Protein 1S2X (pdb70)

Radius of gyration: 20.7 Å; Cα contacts (8 Å, |Δi|>4): 150; chains: 1; bounding box: 40×25×62 Å

Secondary structure (DSSP, 8-state):
-TT-S--HHHHHHHHHHTTT---HHHHHHHHIIIIIGGGGG--SHHHHHHHHHHHHH--TT---SHHHHHHHHHHHHHHHHHHHHHHHHHHHH---HHHHHHHHHHHHHHHHHHHHHHHHHHHHHHHTTS-GGG--TT-----HHHHHTTHHHHHHHHHHHHHHHHHHHHHHH---

Structure (mmCIF, N/CA/C/O backbone):
data_1S2X
#
_entry.id   1S2X
#
_cell.length_a   31.550
_cell.length_b   44.650
_cell.length_c   159.600
_cell.angle_alpha   90.00
_cell.angle_beta   90.00
_cell.angle_gamma   90.00
#
_symmetry.space_group_name_H-M   'P 21 21 21'
#
loop_
_entity.id
_entity.type
_entity.pdbx_description
1 polymer Cag-Z
2 non-polymer 'ISOPROPYL ALCOHOL'
3 water water
#
loop_
_atom_site.group_PDB
_atom_site.id
_atom_site.type_symbol
_atom_site.label_atom_id
_atom_site.label_alt_id
_atom_site.label_comp_id
_atom_site.label_asym_id
_atom_site.label_entity_id
_atom_site.label_seq_id
_atom_site.pdbx_PDB_ins_code
_atom_site.Cartn_x
_atom_site.Cartn_y
_atom_site.Cartn_z
_atom_site.occupancy
_atom_site.B_iso_or_equiv
_atom_site.auth_seq_id
_atom_site.auth_comp_id
_atom_site.auth_asym_id
_atom_site.auth_atom_id
_atom_site.pdbx_PDB_model_num
ATOM 1 N N . VAL A 1 7 ? -57.322 57.769 37.342 1.00 54.94 0 VAL A N 1
ATOM 2 C CA . VAL A 1 7 ? -57.877 58.451 38.507 1.00 60.77 0 VAL A CA 1
ATOM 3 C C . VAL A 1 7 ? -56.819 58.801 39.553 1.00 61.02 0 VAL A C 1
ATOM 4 O O . VAL A 1 7 ? -55.696 58.290 39.563 1.00 43.54 0 VAL A O 1
ATOM 8 N N . ASP A 1 8 ? -57.203 59.698 40.453 1.00 63.79 1 ASP A N 1
ATOM 9 C CA . ASP A 1 8 ? -56.344 60.203 41.516 1.00 69.55 1 ASP A CA 1
ATOM 10 C C . ASP A 1 8 ? -56.500 59.422 42.817 1.00 64.13 1 ASP A C 1
ATOM 11 O O . ASP A 1 8 ? -56.286 59.938 43.911 1.00 72.41 1 ASP A O 1
ATOM 16 N N . GLU A 1 9 ? -56.870 58.152 42.708 1.00 63.30 2 GLU A N 1
ATOM 17 C CA . GLU A 1 9 ? -56.873 57.293 43.891 1.00 61.97 2 GLU A CA 1
ATOM 18 C C . GLU A 1 9 ? -55.919 56.123 43.682 1.00 52.69 2 GLU A C 1
ATOM 19 O O . GLU A 1 9 ? -55.997 55.081 44.329 1.00 58.06 2 GLU A O 1
ATOM 25 N N . LEU A 1 10 ? -54.984 56.322 42.757 1.00 46.93 3 LEU A N 1
ATOM 26 C CA . LEU A 1 10 ? -53.963 55.370 42.370 1.00 43.40 3 LEU A CA 1
ATOM 27 C C . LEU A 1 10 ? -52.589 55.795 42.885 1.00 46.26 3 LEU A C 1
ATOM 28 O O . LEU A 1 10 ? -52.419 56.968 43.229 1.00 55.67 3 LEU A O 1
ATOM 33 N N . GLY A 1 11 ? -51.638 54.866 42.906 1.00 45.37 4 GLY A N 1
ATOM 34 C CA . GLY A 1 11 ? -50.281 55.215 43.302 1.00 45.10 4 GLY A CA 1
ATOM 35 C C . GLY A 1 11 ? -50.049 55.010 44.790 1.00 38.55 4 GLY A C 1
ATOM 36 O O . GLY A 1 11 ? -49.124 55.603 45.336 1.00 36.70 4 GLY A O 1
ATOM 37 N N . PHE A 1 12 ? -50.898 54.199 45.401 1.00 40.86 5 PHE A N 1
ATOM 38 C CA . PHE A 1 12 ? -50.844 53.875 46.825 1.00 38.69 5 PHE A CA 1
ATOM 39 C C . PHE A 1 12 ? -50.590 55.124 47.676 1.00 42.92 5 PHE A C 1
ATOM 40 O O . PHE A 1 12 ? -49.547 55.201 48.322 1.00 43.74 5 PHE A O 1
ATOM 48 N N . ASN A 1 13 ? -51.532 56.041 47.627 1.00 42.60 6 ASN A N 1
ATOM 49 C CA . ASN A 1 13 ? -51.669 57.343 48.209 1.00 45.15 6 ASN A CA 1
ATOM 50 C C . ASN A 1 13 ? -51.367 57.339 49.712 1.00 46.32 6 ASN A C 1
ATOM 51 O O . ASN A 1 13 ? -51.478 56.300 50.349 1.00 41.44 6 ASN A O 1
ATOM 56 N N . GLU A 1 14 ? -51.030 58.507 50.236 1.00 47.72 7 GLU A N 1
ATOM 57 C CA . GLU A 1 14 ? -50.877 58.659 51.679 1.00 53.34 7 GLU A CA 1
ATOM 58 C C . GLU A 1 14 ? -52.178 58.269 52.366 1.00 48.16 7 GLU A C 1
ATOM 59 O O . GLU A 1 14 ? -52.192 57.706 53.461 1.00 55.92 7 GLU A O 1
ATOM 65 N N . ALA A 1 15 ? -53.312 58.548 51.734 1.00 48.19 8 ALA A N 1
ATOM 66 C CA . ALA A 1 15 ? -54.589 58.222 52.367 1.00 57.30 8 ALA A CA 1
ATOM 67 C C . ALA A 1 15 ? -54.845 56.722 52.381 1.00 54.09 8 ALA A C 1
ATOM 68 O O . ALA A 1 15 ? -55.428 56.159 53.308 1.00 53.57 8 ALA A O 1
ATOM 70 N N . GLU A 1 16 ? -54.399 56.056 51.320 1.00 44.96 9 GLU A N 1
ATOM 71 C CA . GLU A 1 16 ? -54.599 54.608 51.243 1.00 49.78 9 GLU A CA 1
ATOM 72 C C . GLU A 1 16 ? -53.663 53.919 52.230 1.00 50.37 9 GLU A C 1
ATOM 73 O O . GLU A 1 16 ? -53.954 52.911 52.866 1.00 44.23 9 GLU A O 1
ATOM 79 N N . ARG A 1 17 ? -52.481 54.516 52.358 1.00 45.23 10 ARG A N 1
ATOM 80 C CA . ARG A 1 17 ? -51.489 54.019 53.298 1.00 40.67 10 ARG A CA 1
ATOM 81 C C . ARG A 1 17 ? -51.975 54.166 54.730 1.00 51.40 10 ARG A C 1
ATOM 82 O O . ARG A 1 17 ? -51.811 53.242 55.532 1.00 44.25 10 ARG A O 1
ATOM 90 N N . GLN A 1 18 ? -52.578 55.308 55.032 1.00 55.01 11 GLN A N 1
ATOM 91 C CA . GLN A 1 18 ? -53.068 55.625 56.374 1.00 49.49 11 GLN A CA 1
ATOM 92 C C . GLN A 1 18 ? -54.219 54.714 56.759 1.00 48.78 11 GLN A C 1
ATOM 93 O O . GLN A 1 18 ? -54.480 54.441 57.930 1.00 54.81 11 GLN A O 1
ATOM 99 N N . LYS A 1 19 ? -54.930 54.221 55.753 1.00 48.11 12 LYS A N 1
ATOM 100 C CA . LYS A 1 19 ? -56.065 53.341 56.023 1.00 48.35 12 LYS A CA 1
ATOM 101 C C . LYS A 1 19 ? -55.567 51.989 56.517 1.00 41.44 12 LYS A C 1
ATOM 102 O O . LYS A 1 19 ? -56.147 51.347 57.390 1.00 44.84 12 LYS A O 1
ATOM 108 N N . ILE A 1 20 ? -54.462 51.556 55.922 1.00 43.29 13 ILE A N 1
ATOM 109 C CA . ILE A 1 20 ? -53.848 50.291 56.336 1.00 44.14 13 ILE A CA 1
ATOM 110 C C . ILE A 1 20 ? -53.183 50.442 57.695 1.00 42.57 13 ILE A C 1
ATOM 111 O O . ILE A 1 20 ? -53.126 49.502 58.493 1.00 54.38 13 ILE A O 1
ATOM 116 N N . LEU A 1 21 ? -52.670 51.621 58.038 1.00 37.43 14 LEU A N 1
ATOM 117 C CA . LEU A 1 21 ? -52.163 51.797 59.399 1.00 43.31 14 LEU A CA 1
ATOM 118 C C . LEU A 1 21 ? -53.279 51.694 60.436 1.00 49.69 14 LEU A C 1
ATOM 119 O O . LEU A 1 21 ? -53.233 50.867 61.345 1.00 56.98 14 LEU A O 1
ATOM 124 N N . ASP A 1 22 ? -54.318 52.519 60.339 1.00 56.05 15 ASP A N 1
ATOM 125 C CA . ASP A 1 22 ? -55.433 52.507 61.276 1.00 58.21 15 ASP A CA 1
ATOM 126 C C . ASP A 1 22 ? -56.150 51.162 61.303 1.00 57.02 15 ASP A C 1
ATOM 127 O O . ASP A 1 22 ? -56.580 50.659 62.340 1.00 62.65 15 ASP A O 1
ATOM 132 N N . SER A 1 23 ? -56.293 50.563 60.126 1.00 50.38 16 SER A N 1
ATOM 133 C CA . SER A 1 23 ? -56.970 49.276 60.035 1.00 57.94 16 SER A CA 1
ATOM 134 C C . SER A 1 23 ? -56.278 48.217 60.889 1.00 62.92 16 SER A C 1
ATOM 135 O O . SER A 1 23 ? -56.946 47.382 61.494 1.00 82.77 16 SER A O 1
ATOM 138 N N . ASN A 1 24 ? -54.958 48.267 60.911 1.00 58.80 17 ASN A N 1
ATOM 139 C CA . ASN A 1 24 ? -54.090 47.281 61.520 1.00 53.39 17 ASN A CA 1
ATOM 140 C C . ASN A 1 24 ? -53.476 47.763 62.827 1.00 47.43 17 ASN A C 1
ATOM 141 O O . ASN A 1 24 ? -52.538 47.155 63.344 1.00 53.63 17 ASN A O 1
ATOM 146 N N . SER A 1 25 ? -53.966 48.874 63.361 1.00 47.47 18 SER A N 1
ATOM 147 C CA . SER A 1 25 ? -53.279 49.504 64.483 1.00 48.84 18 SER A CA 1
ATOM 148 C C . SER A 1 25 ? -53.526 48.787 65.798 1.00 51.31 18 SER A C 1
ATOM 149 O O . SER A 1 25 ? -52.934 49.170 66.817 1.00 39.11 18 SER A O 1
ATOM 152 N N . SER A 1 26 ? -54.375 47.760 65.820 1.00 42.68 19 SER A N 1
ATOM 153 C CA . SER A 1 26 ? -54.711 47.219 67.133 1.00 49.27 19 SER A CA 1
ATOM 154 C C . SER A 1 26 ? -53.549 46.449 67.746 1.00 43.98 19 SER A C 1
ATOM 155 O O . SER A 1 26 ? -53.334 46.538 68.955 1.00 48.28 19 SER A O 1
ATOM 158 N N . LEU A 1 27 ? -52.816 45.687 66.930 1.00 42.68 20 LEU A N 1
ATOM 159 C CA . LEU A 1 27 ? -51.737 44.920 67.565 1.00 43.01 20 LEU A CA 1
ATOM 160 C C . LEU A 1 27 ? -50.694 45.839 68.193 1.00 47.70 20 LEU A C 1
ATOM 161 O O . LEU A 1 27 ? -49.976 45.422 69.104 1.00 58.36 20 LEU A O 1
ATOM 174 N N . ARG A 1 29 ? -51.310 48.803 69.630 1.00 50.28 22 ARG A N 1
ATOM 175 C CA . ARG A 1 29 ? -51.851 49.715 70.633 1.00 50.72 22 ARG A CA 1
ATOM 176 C C . ARG A 1 29 ? -51.009 49.713 71.905 1.00 42.73 22 ARG A C 1
ATOM 177 O O . ARG A 1 29 ? -50.841 48.664 72.520 1.00 42.08 22 ARG A O 1
ATOM 185 N N . ASN A 1 30 ? -50.494 50.882 72.255 1.00 35.66 23 ASN A N 1
ATOM 186 C CA . ASN A 1 30 ? -49.775 51.123 73.491 1.00 41.34 23 ASN A CA 1
ATOM 187 C C . ASN A 1 30 ? -48.401 50.461 73.535 1.00 39.23 23 ASN A C 1
ATOM 188 O O . ASN A 1 30 ? -47.820 50.344 74.617 1.00 40.82 23 ASN A O 1
ATOM 193 N N . ALA A 1 31 ? -47.882 50.037 72.392 1.00 42.64 24 ALA A N 1
ATOM 194 C CA . ALA A 1 31 ? -46.597 49.341 72.350 1.00 37.10 24 ALA A CA 1
ATOM 195 C C . ALA A 1 31 ? -45.481 50.128 73.024 1.00 35.51 24 ALA A C 1
ATOM 196 O O . ALA A 1 31 ? -44.686 49.583 73.792 1.00 29.81 24 ALA A O 1
ATOM 198 N N . ASN A 1 32 ? -45.367 51.428 72.753 1.00 29.10 25 ASN A N 1
ATOM 199 C CA . ASN A 1 32 ? -44.289 52.163 73.427 1.00 31.99 25 ASN A CA 1
ATOM 200 C C . ASN A 1 32 ? -44.524 52.290 74.925 1.00 31.87 25 ASN A C 1
ATOM 201 O O . ASN A 1 32 ? -43.559 52.204 75.687 1.00 36.83 25 ASN A O 1
ATOM 206 N N . GLU A 1 33 ? -45.755 52.482 75.399 1.00 26.52 26 GLU A N 1
ATOM 207 C CA . GLU A 1 33 ? -45.968 52.613 76.834 1.00 26.87 26 GLU A CA 1
ATOM 208 C C . GLU A 1 33 ? -45.723 51.302 77.561 1.00 33.27 26 GLU A C 1
ATOM 209 O O . GLU A 1 33 ? -45.269 51.287 78.709 1.00 26.49 26 GLU A O 1
ATOM 215 N N . VAL A 1 34 ? -46.047 50.211 76.867 1.00 30.08 27 VAL A N 1
ATOM 216 C CA . VAL A 1 34 ? -45.808 48.885 77.446 1.00 31.78 27 VAL A CA 1
ATOM 217 C C . VAL A 1 34 ? -44.310 48.634 77.606 1.00 21.48 27 VAL A C 1
ATOM 218 O O . VAL A 1 34 ? -43.855 48.168 78.658 1.00 24.28 27 VAL A O 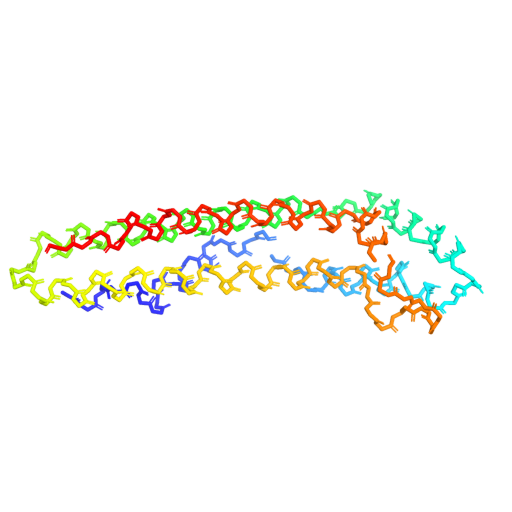1
ATOM 222 N N . ARG A 1 35 ? -43.577 48.977 76.546 1.00 22.67 28 ARG A N 1
ATOM 223 C CA . ARG A 1 35 ? -42.117 48.804 76.589 1.00 24.96 28 ARG A CA 1
ATOM 224 C C . ARG A 1 35 ? -41.515 49.647 77.706 1.00 23.05 28 ARG A C 1
ATOM 225 O O . ARG A 1 35 ? -40.710 49.167 78.506 1.00 25.82 28 ARG A O 1
ATOM 233 N N . ASP A 1 36 ? -41.926 50.915 77.700 1.00 22.78 29 ASP A N 1
ATOM 234 C CA . ASP A 1 36 ? -41.370 51.875 78.645 1.00 22.39 29 ASP A CA 1
ATOM 235 C C . ASP A 1 36 ? -41.598 51.404 80.072 1.00 25.00 29 ASP A C 1
ATOM 236 O O . ASP A 1 36 ? -40.735 51.405 80.930 1.00 21.10 29 ASP A O 1
ATOM 241 N N . LYS A 1 37 ? -42.818 50.973 80.352 1.00 24.77 30 LYS A N 1
ATOM 242 C CA . LYS A 1 37 ? -43.169 50.548 81.699 1.00 26.01 30 LYS A CA 1
ATOM 243 C C . LYS A 1 37 ? -42.474 49.259 82.077 1.00 21.42 30 LYS A C 1
ATOM 244 O O . LYS A 1 37 ? -42.007 49.103 83.206 1.00 24.68 30 LYS A O 1
ATOM 250 N N . PHE A 1 38 ? -42.391 48.321 81.120 1.00 26.88 31 PHE A N 1
ATOM 251 C CA . PHE A 1 38 ? -41.685 47.072 81.448 1.00 23.39 31 PHE A CA 1
ATOM 252 C C . PHE A 1 38 ? -40.236 47.395 81.763 1.00 22.95 31 PHE A C 1
ATOM 253 O O . PHE A 1 38 ? -39.665 46.914 82.732 1.00 27.63 31 PHE A O 1
ATOM 261 N N . ILE A 1 39 ? -39.622 48.224 80.915 1.00 19.77 32 ILE A N 1
ATOM 262 C CA . ILE A 1 39 ? -38.208 48.543 81.118 1.00 18.02 32 ILE A CA 1
ATOM 263 C C . ILE A 1 39 ? -37.969 49.151 82.486 1.00 26.81 32 ILE A C 1
ATOM 264 O O . ILE A 1 39 ? -37.126 48.737 83.290 1.00 31.44 32 ILE A O 1
ATOM 269 N N . GLN A 1 40 ? -38.772 50.175 82.775 1.00 21.90 33 GLN A N 1
ATOM 270 C CA . GLN A 1 40 ? -38.679 50.822 84.082 1.00 27.22 33 GLN A CA 1
ATOM 271 C C . GLN A 1 40 ? -38.881 49.870 85.239 1.00 25.21 33 GLN A C 1
ATOM 272 O O . GLN A 1 40 ? -38.270 50.016 86.296 1.00 33.42 33 GLN A O 1
ATOM 278 N N . ASN A 1 41 ? -39.733 48.865 85.119 1.00 26.53 34 ASN A N 1
ATOM 279 C CA . ASN A 1 41 ? -39.954 48.006 86.275 1.00 33.44 34 ASN A CA 1
ATOM 280 C C . ASN A 1 41 ? -39.031 46.808 86.309 1.00 34.82 34 ASN A C 1
ATOM 281 O O . ASN A 1 41 ? -38.901 46.178 87.366 1.00 41.34 34 ASN A O 1
ATOM 286 N N . TYR A 1 42 ? -38.353 46.434 85.220 1.00 29.39 35 TYR A N 1
ATOM 287 C CA . TYR A 1 42 ? -37.581 45.182 85.349 1.00 28.90 35 TYR A CA 1
ATOM 288 C C . TYR A 1 42 ? -36.161 45.304 84.852 1.00 20.41 35 TYR A C 1
ATOM 289 O O . TYR A 1 42 ? -35.320 44.450 85.102 1.00 29.35 35 TYR A O 1
ATOM 298 N N . ALA A 1 43 ? -35.864 46.371 84.101 1.00 22.46 36 ALA A N 1
ATOM 299 C CA . ALA A 1 43 ? -34.547 46.348 83.445 1.00 28.44 36 ALA A CA 1
ATOM 300 C C . ALA A 1 43 ? -33.612 47.446 83.911 1.00 26.03 36 ALA A C 1
ATOM 301 O O . ALA A 1 43 ? -32.460 47.494 83.463 1.00 26.51 36 ALA A O 1
ATOM 303 N N . THR A 1 44 ? -34.034 48.347 84.800 1.00 27.65 37 THR A N 1
ATOM 304 C CA . THR A 1 44 ? -33.073 49.365 85.232 1.00 30.39 37 THR A CA 1
ATOM 305 C C . THR A 1 44 ? -31.891 48.775 85.993 1.00 30.01 37 THR A C 1
ATOM 306 O O . THR A 1 44 ? -30.767 49.291 85.902 1.00 27.85 37 THR A O 1
ATOM 310 N N . SER A 1 45 ? -32.077 47.700 86.751 1.00 35.30 38 SER A N 1
ATOM 311 C CA . SER A 1 45 ? -30.987 47.087 87.508 1.00 37.12 38 SER A CA 1
ATOM 312 C C . SER A 1 45 ? -29.861 46.521 86.652 1.00 38.30 38 SER A C 1
ATOM 313 O O . SER A 1 45 ? -28.760 46.284 87.182 1.00 33.60 38 SER A O 1
ATOM 316 N N . LEU A 1 46 ? -30.038 46.299 85.352 1.00 31.70 39 LEU 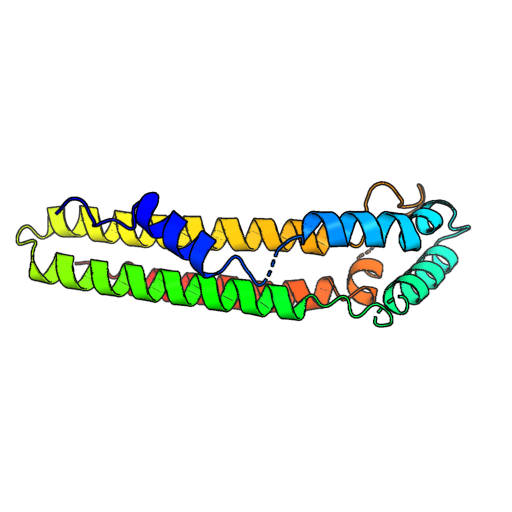A N 1
ATOM 317 C CA . LEU A 1 46 ? -28.930 45.880 84.497 1.00 30.92 39 LEU A CA 1
ATOM 318 C C . LEU A 1 46 ? -27.720 46.819 84.646 1.00 34.33 39 LEU A C 1
ATOM 319 O O . LEU A 1 46 ? -26.559 46.425 84.566 1.00 28.36 39 LEU A O 1
ATOM 324 N N . LYS A 1 47 ? -28.038 48.086 84.854 1.00 30.84 40 LYS A N 1
ATOM 325 C CA . LYS A 1 47 ? -27.018 49.124 85.008 1.00 35.53 40 LYS A CA 1
ATOM 326 C C . LYS A 1 47 ? -26.165 48.865 86.239 1.00 29.74 40 LYS A C 1
ATOM 327 O O . LYS A 1 47 ? -24.997 49.241 86.317 1.00 32.57 40 LYS A O 1
ATOM 333 N N . ASP A 1 48 ? -26.726 48.196 87.256 1.00 33.63 41 ASP A N 1
ATOM 334 C CA . ASP A 1 48 ? -25.883 47.914 88.419 1.00 39.15 41 ASP A CA 1
ATOM 335 C C . ASP A 1 48 ? -25.243 46.536 88.340 1.00 45.34 41 ASP A C 1
ATOM 336 O O . ASP A 1 48 ? -24.852 46.000 89.384 1.00 39.34 41 ASP A O 1
ATOM 341 N N . SER A 1 49 ? -25.130 45.947 87.142 1.00 38.43 42 SER A N 1
ATOM 342 C CA . SER A 1 49 ? -24.496 44.627 87.080 1.00 35.22 42 SER A CA 1
ATOM 343 C C . SER A 1 49 ? -23.061 44.694 87.606 1.00 30.46 42 SER A C 1
ATOM 344 O O . SER A 1 49 ? -22.310 45.623 87.292 1.00 43.11 42 SER A O 1
ATOM 347 N N . ASN A 1 50 ? -22.627 43.717 88.397 1.00 30.08 43 ASN A N 1
ATOM 348 C CA . ASN A 1 50 ? -21.258 43.767 88.915 1.00 41.87 43 ASN A CA 1
ATOM 349 C C . ASN A 1 50 ? -20.186 43.471 87.883 1.00 49.94 43 ASN A C 1
ATOM 350 O O . ASN A 1 50 ? -19.079 44.006 87.987 1.00 52.53 43 ASN A O 1
ATOM 355 N N . ASP A 1 51 ? -20.473 42.609 86.913 1.00 43.25 44 ASP A N 1
ATOM 356 C CA . ASP A 1 51 ? -19.457 42.100 85.999 1.00 49.22 44 ASP A CA 1
ATOM 357 C C . ASP A 1 51 ? -20.118 41.440 84.796 1.00 46.79 44 ASP A C 1
ATOM 358 O O . ASP A 1 51 ? -21.324 41.205 84.866 1.00 45.80 44 ASP A O 1
ATOM 363 N N . PRO A 1 52 ? -19.396 41.167 83.723 1.00 44.31 45 PRO A N 1
ATOM 364 C CA . PRO A 1 52 ? -19.982 40.553 82.528 1.00 38.80 45 PRO A CA 1
ATOM 365 C C . PRO A 1 52 ? -20.919 39.392 82.781 1.00 37.86 45 PRO A C 1
ATOM 366 O O . PRO A 1 52 ? -22.009 39.289 82.203 1.00 35.21 45 PRO A O 1
ATOM 370 N N . GLN A 1 53 ? -20.573 38.430 83.641 1.00 40.43 46 GLN A N 1
ATOM 371 C CA . GLN A 1 53 ? -21.526 37.309 83.698 1.00 48.79 46 GLN A CA 1
ATOM 372 C C . GLN A 1 53 ? -22.639 37.617 84.690 1.00 46.95 46 GLN A C 1
ATOM 373 O O . GLN A 1 53 ? -23.682 36.957 84.711 1.00 34.84 46 GLN A O 1
ATOM 379 N N . ASP A 1 54 ? -22.435 38.634 85.529 1.00 37.32 47 ASP A N 1
ATOM 380 C CA . ASP A 1 54 ? -23.526 39.010 86.437 1.00 30.89 47 ASP A CA 1
ATOM 381 C C . ASP A 1 54 ? -24.572 39.773 85.624 1.00 25.01 47 ASP A C 1
ATOM 382 O O . ASP A 1 54 ? -25.761 39.675 85.910 1.00 35.10 47 ASP A O 1
ATOM 387 N N . PHE A 1 55 ? -24.097 40.508 84.637 1.00 22.71 48 PHE A N 1
ATOM 388 C CA . PHE A 1 55 ? -24.935 41.167 83.644 1.00 25.97 48 PHE A CA 1
ATOM 389 C C . PHE A 1 55 ? -25.795 40.116 82.938 1.00 23.92 48 PHE A C 1
ATOM 390 O O . PHE A 1 55 ? -27.015 40.236 82.831 1.00 33.15 48 PHE A O 1
ATOM 398 N N . LEU A 1 56 ? -25.155 39.062 82.445 1.00 31.33 49 LEU A N 1
ATOM 399 C CA . LEU A 1 56 ? -25.872 38.041 81.671 1.00 33.74 49 LEU A CA 1
ATOM 400 C C . LEU A 1 56 ? -26.839 37.264 82.543 1.00 24.98 49 LEU A C 1
ATOM 401 O O . LEU A 1 56 ? -27.890 36.826 82.088 1.00 29.58 49 LEU A O 1
ATOM 406 N N . ARG A 1 57 ? -26.451 37.090 83.803 1.00 24.55 50 ARG A N 1
ATOM 407 C CA . ARG A 1 57 ? -27.356 36.492 84.764 1.00 33.32 50 ARG A CA 1
ATOM 408 C C . ARG A 1 57 ? -28.585 37.389 84.927 1.00 36.82 50 ARG A C 1
ATOM 409 O O . ARG A 1 57 ? -29.711 36.921 85.034 1.00 29.28 50 ARG A O 1
ATOM 417 N N . ARG A 1 58 ? -28.347 38.701 84.948 1.00 27.93 51 ARG A N 1
ATOM 418 C CA . ARG A 1 58 ? -29.472 39.622 85.098 1.00 21.25 51 ARG A CA 1
ATOM 419 C C . ARG A 1 58 ? -30.261 39.686 83.808 1.00 23.14 51 ARG A C 1
ATOM 420 O O . ARG A 1 58 ? -31.460 39.950 83.798 1.00 19.86 51 ARG A O 1
ATOM 428 N N . VAL A 1 59 ? -29.584 39.436 82.689 1.00 25.10 52 VAL A N 1
ATOM 429 C CA . VAL A 1 59 ? -30.294 39.389 81.401 1.00 24.84 52 VAL A CA 1
ATOM 430 C C . VAL A 1 59 ? -31.163 38.137 81.315 1.00 17.70 52 VAL A C 1
ATOM 431 O O . VAL A 1 59 ? -32.324 38.214 80.899 1.00 21.63 52 VAL A O 1
ATOM 435 N N . GLN A 1 60 ? -30.709 36.961 81.714 1.00 18.53 53 GLN A N 1
ATOM 436 C CA . GLN A 1 60 ? -31.590 35.819 81.908 1.00 27.08 53 GLN A CA 1
ATOM 437 C C . GLN A 1 60 ? -32.821 36.112 82.761 1.00 22.79 53 GLN A C 1
ATOM 438 O O . GLN A 1 60 ? -33.966 35.813 82.431 1.00 21.58 53 GLN A O 1
ATOM 444 N N . GLU A 1 61 ? -32.637 36.711 83.934 1.00 24.47 54 GLU A N 1
ATOM 445 C CA . GLU A 1 61 ? -33.792 37.035 84.781 1.00 22.79 54 GLU A CA 1
ATOM 446 C C . GLU A 1 61 ? -34.741 38.004 84.105 1.00 18.86 54 GLU A C 1
ATOM 447 O O . GLU A 1 61 ? -35.960 37.968 84.276 1.00 27.91 54 GLU A O 1
ATOM 453 N N . LEU A 1 62 ? -34.187 38.930 83.320 1.00 22.77 55 LEU A N 1
ATOM 454 C CA . LEU A 1 62 ? -35.009 39.839 82.537 1.00 22.88 55 LEU A CA 1
ATOM 455 C C . LEU A 1 62 ? -35.868 39.073 81.536 1.00 21.88 55 LEU A C 1
ATOM 456 O O . LEU A 1 62 ? -37.038 39.410 81.365 1.00 20.86 55 LEU A O 1
ATOM 461 N N . ARG A 1 63 ? -35.273 38.085 80.878 1.00 18.49 56 ARG A N 1
ATOM 462 C CA . ARG A 1 63 ? -36.043 37.282 79.936 1.00 24.19 56 ARG A CA 1
ATOM 463 C C . ARG A 1 63 ? -37.130 36.506 80.676 1.00 20.52 56 ARG A C 1
ATOM 464 O O . ARG A 1 63 ? -38.232 36.305 80.184 1.00 20.46 56 ARG A O 1
ATOM 472 N N . ILE A 1 64 ? -36.775 36.029 81.856 1.00 22.03 57 ILE A N 1
ATOM 473 C CA . ILE A 1 64 ? -37.782 35.265 82.614 1.00 22.59 57 ILE A CA 1
ATOM 474 C C . ILE A 1 64 ? -38.885 36.235 83.008 1.00 27.58 57 ILE A C 1
ATOM 475 O O . ILE A 1 64 ? -40.068 35.887 82.916 1.00 30.50 57 ILE A O 1
ATOM 480 N N . ASN A 1 65 ? -38.532 37.461 83.411 1.00 23.12 58 ASN A N 1
ATOM 481 C CA . ASN A 1 65 ? -39.590 38.431 83.739 1.00 27.88 58 ASN A CA 1
ATOM 482 C C . ASN A 1 65 ? -40.397 38.799 82.505 1.00 31.38 58 ASN A C 1
ATOM 483 O O . ASN A 1 65 ? -41.609 39.032 82.556 1.00 29.91 58 ASN A O 1
ATOM 496 N N . GLN A 1 67 ? -41.141 36.722 80.063 1.00 22.77 60 GLN A N 1
ATOM 497 C CA . GLN A 1 67 ? -42.094 35.624 79.816 1.00 26.40 60 GLN A CA 1
ATOM 498 C C . GLN A 1 67 ? -43.240 35.648 80.812 1.00 26.75 60 GLN A C 1
ATOM 499 O O . GLN A 1 67 ? -44.406 35.477 80.471 1.00 30.88 60 GLN A O 1
ATOM 505 N N . LYS A 1 68 ? -42.913 35.860 82.076 1.00 23.16 61 LYS A N 1
ATOM 506 C CA . LYS A 1 68 ? -43.912 35.916 83.127 1.00 35.33 61 LYS A CA 1
ATOM 507 C C . LYS A 1 68 ? -44.896 37.063 82.920 1.00 38.04 61 LYS A C 1
ATOM 508 O O . LYS A 1 68 ? -46.013 36.990 83.454 1.00 39.11 61 LYS A O 1
ATOM 514 N N . ASN A 1 69 ? -44.513 38.093 82.179 1.00 33.03 62 ASN A N 1
ATOM 515 C CA . ASN A 1 69 ? -45.381 39.254 81.960 1.00 27.72 62 ASN A CA 1
ATOM 516 C C . ASN A 1 69 ? -46.043 39.204 80.588 1.00 28.82 62 ASN A C 1
ATOM 517 O O . ASN A 1 69 ? -46.612 40.182 80.111 1.00 32.41 62 ASN A O 1
ATOM 522 N N . PHE A 1 70 ? -45.956 38.044 79.950 1.00 27.15 63 PHE A N 1
ATOM 523 C CA . PHE A 1 70 ? -46.437 37.770 78.606 1.00 25.74 63 PHE A CA 1
ATOM 524 C C . PHE A 1 70 ? -45.956 38.776 77.580 1.00 35.83 63 PHE A C 1
ATOM 525 O O . PHE A 1 70 ? -46.664 39.118 76.636 1.00 31.84 63 PHE A O 1
ATOM 533 N N . ILE A 1 71 ? -44.714 39.258 77.720 1.00 35.30 64 ILE A N 1
ATOM 534 C CA . ILE A 1 71 ? -44.220 40.078 76.613 1.00 36.42 64 ILE A CA 1
ATOM 535 C C . ILE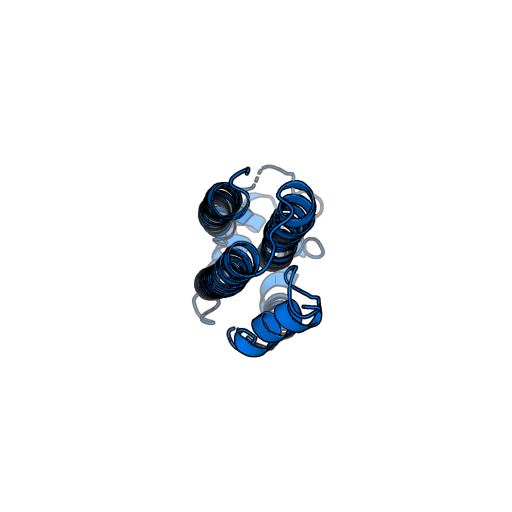 A 1 71 ? -44.031 39.170 75.406 1.00 42.89 64 ILE A C 1
ATOM 536 O O . ILE A 1 71 ? -43.561 38.033 75.514 1.00 50.82 64 ILE A O 1
ATOM 541 N N . SER A 1 72 ? -44.407 39.636 74.216 1.00 47.02 65 SER A N 1
ATOM 542 C CA . SER A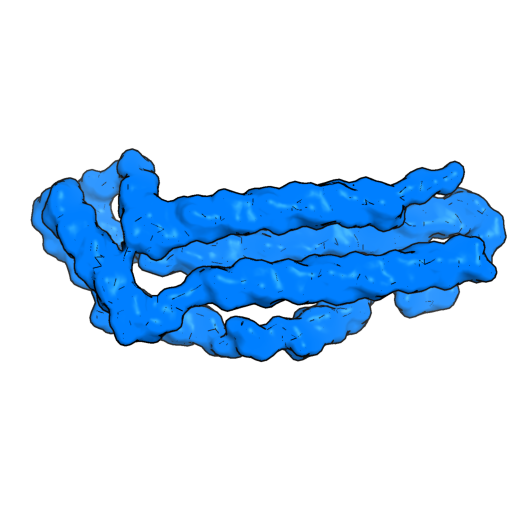 1 72 ? -44.302 38.756 73.055 1.00 48.39 65 SER A CA 1
ATOM 543 C C . SER A 1 72 ? -44.008 39.563 71.798 1.00 39.65 65 SER A C 1
ATOM 544 O O . SER A 1 72 ? -44.742 40.477 71.440 1.00 44.09 65 SER A O 1
ATOM 547 N N . PHE A 1 73 ? -42.919 39.193 71.136 1.00 40.06 66 PHE A N 1
ATOM 548 C CA . PHE A 1 73 ? -42.564 39.866 69.895 1.00 36.87 66 PHE A CA 1
ATOM 549 C C . PHE A 1 73 ? -43.312 39.237 68.727 1.00 45.04 66 PHE A C 1
ATOM 550 O O . PHE A 1 73 ? -43.517 39.891 67.710 1.00 48.81 66 PHE A O 1
ATOM 558 N N . ASP A 1 74 ? -43.699 37.980 68.923 1.00 44.36 67 ASP A N 1
ATOM 559 C CA . ASP A 1 74 ? -44.483 37.272 67.911 1.00 49.46 67 ASP A CA 1
ATOM 560 C C . ASP A 1 74 ? -45.647 38.123 67.419 1.00 44.00 67 ASP A C 1
ATOM 561 O O . ASP A 1 74 ? -45.983 38.150 66.231 1.00 40.94 67 ASP A O 1
ATOM 566 N N . ALA A 1 75 ? -46.269 38.865 68.339 1.00 33.54 68 ALA A N 1
ATOM 567 C CA . ALA A 1 75 ? -47.392 39.711 67.918 1.00 28.85 68 ALA A CA 1
ATOM 568 C C . ALA A 1 75 ? -46.950 40.734 66.883 1.00 44.80 68 ALA A C 1
ATOM 569 O O . ALA A 1 75 ? -47.643 40.952 65.886 1.00 51.45 68 ALA A O 1
ATOM 571 N N . TYR A 1 76 ? -45.801 41.376 67.113 1.00 48.38 69 TYR A N 1
ATOM 572 C CA . TYR A 1 76 ? -45.316 42.386 66.166 1.00 51.00 69 TYR A CA 1
ATOM 573 C C . TYR A 1 76 ? -45.012 41.727 64.816 1.00 38.91 69 TYR A C 1
ATOM 574 O O . TYR A 1 76 ? -45.114 42.421 63.806 1.00 37.03 69 TYR A O 1
ATOM 583 N N . TYR A 1 77 ? -44.649 40.455 64.859 1.00 40.71 70 TYR A N 1
ATOM 584 C CA . TYR A 1 77 ? -44.384 39.629 63.690 1.00 47.23 70 TYR A CA 1
ATOM 585 C C . TYR A 1 77 ? -45.651 39.575 62.834 1.00 47.09 70 TYR A C 1
ATOM 586 O O . TYR A 1 77 ? -45.598 39.757 61.618 1.00 43.13 70 TYR A O 1
ATOM 595 N N . ASN A 1 78 ? -46.765 39.332 63.516 1.00 49.00 71 ASN A N 1
ATOM 596 C CA . ASN A 1 78 ? -48.064 39.212 62.860 1.00 52.58 71 ASN A CA 1
ATOM 597 C C . ASN A 1 78 ? -48.551 40.582 62.380 1.00 56.60 71 ASN A C 1
ATOM 598 O O . ASN A 1 78 ? -49.101 40.687 61.279 1.00 49.64 71 ASN A O 1
ATOM 603 N N . TYR A 1 79 ? -48.339 41.612 63.195 1.00 49.55 72 TYR A N 1
ATOM 604 C CA . TYR A 1 79 ? -48.705 42.965 62.785 1.00 37.97 72 TYR A CA 1
ATOM 605 C C . TYR A 1 79 ? -48.064 43.277 61.430 1.00 38.25 72 TYR A C 1
ATOM 606 O O . TYR A 1 79 ? -48.740 43.675 60.482 1.00 46.19 72 TYR A O 1
ATOM 615 N N . LEU A 1 80 ? -46.752 43.080 61.323 1.00 37.57 73 LEU A N 1
ATOM 616 C CA . LEU A 1 80 ? -46.070 43.357 60.066 1.00 36.68 73 LEU A CA 1
ATOM 617 C C . LEU A 1 80 ? -46.564 42.494 58.913 1.00 43.10 73 LEU A C 1
ATOM 618 O O . LEU A 1 80 ? -46.725 43.029 57.809 1.00 35.87 73 LE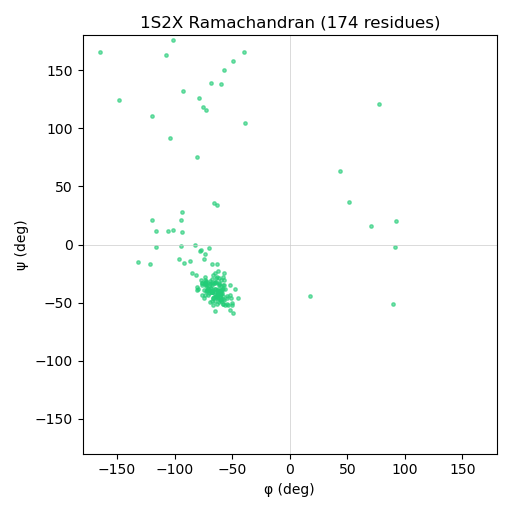U A O 1
ATOM 623 N N . ASN A 1 81 ? -46.788 41.206 59.162 1.00 38.88 74 ASN A N 1
ATOM 624 C CA . ASN A 1 81 ? -47.301 40.348 58.089 1.00 46.69 74 ASN A CA 1
ATOM 625 C C . ASN A 1 81 ? -48.652 40.858 57.601 1.00 39.99 74 ASN A C 1
ATOM 626 O O . ASN A 1 81 ? -48.899 40.978 56.403 1.00 48.18 74 ASN A O 1
ATOM 631 N N . ASN A 1 82 ? -49.563 41.160 58.521 1.00 40.93 75 ASN A N 1
ATOM 632 C CA . ASN A 1 82 ? -50.878 41.679 58.182 1.00 35.86 75 ASN A CA 1
ATOM 633 C C . ASN A 1 82 ? -50.786 42.963 57.362 1.00 52.11 75 ASN A C 1
ATOM 634 O O . ASN A 1 82 ? -51.448 43.124 56.344 1.00 44.63 75 ASN A O 1
ATOM 639 N N . LEU A 1 83 ? -49.953 43.886 57.837 1.00 51.24 76 LEU A N 1
ATOM 640 C CA . LEU A 1 83 ? -49.724 45.151 57.165 1.00 36.30 76 LEU A CA 1
ATOM 641 C C . LEU A 1 83 ? -49.175 44.967 55.762 1.00 31.51 76 LEU A C 1
ATOM 642 O O . LEU A 1 83 ? -49.637 45.570 54.798 1.00 52.55 76 LEU A O 1
ATOM 647 N N . VAL A 1 84 ? -48.145 44.130 55.650 1.00 30.28 77 VAL A N 1
ATOM 648 C CA . VAL A 1 84 ? -47.517 43.881 54.358 1.00 34.41 77 VAL A CA 1
ATOM 649 C C . VAL A 1 84 ? -48.513 43.280 53.368 1.00 48.24 77 VAL A C 1
ATOM 650 O O . VAL A 1 84 ? -48.530 43.690 52.204 1.00 39.43 77 VAL A O 1
ATOM 654 N N . LEU A 1 85 ? -49.305 42.332 53.858 1.00 46.30 78 LEU A N 1
ATOM 655 C CA . LEU A 1 85 ? -50.295 41.659 53.030 1.00 44.49 78 LEU A CA 1
ATOM 656 C C . LEU A 1 85 ? -51.332 42.663 52.531 1.00 48.18 78 LEU A C 1
ATOM 657 O O . LEU A 1 85 ? -51.617 42.730 51.333 1.00 41.82 78 LEU A O 1
ATOM 662 N N . ALA A 1 86 ? -51.866 43.422 53.480 1.00 43.57 79 ALA A N 1
ATOM 663 C CA . ALA A 1 86 ? -52.914 44.395 53.237 1.00 36.22 79 ALA A CA 1
ATOM 664 C C . ALA A 1 86 ? -52.460 45.468 52.238 1.00 42.06 79 ALA A C 1
ATOM 665 O O . ALA A 1 86 ? -53.306 45.906 51.455 1.00 47.96 79 ALA A O 1
ATOM 667 N N . SER A 1 87 ? -51.198 45.838 52.300 1.00 37.58 80 SER A N 1
ATOM 668 C CA . SER A 1 87 ? -50.536 46.800 51.435 1.00 39.45 80 SER A CA 1
ATOM 669 C C . SER A 1 87 ? -50.392 46.219 50.026 1.00 45.10 80 SER A C 1
ATOM 670 O O . SER A 1 87 ? -50.601 46.904 49.027 1.00 40.27 80 SER A O 1
ATOM 673 N N . TYR A 1 88 ? -50.033 44.940 49.973 1.00 38.13 81 TYR A N 1
ATOM 674 C CA . TYR A 1 88 ? -49.871 44.193 48.738 1.00 43.25 81 TYR A CA 1
ATOM 675 C C . TYR A 1 88 ? -51.191 44.069 47.973 1.00 46.91 81 TYR A C 1
ATOM 676 O O . TYR A 1 88 ? -51.233 44.247 46.766 1.00 42.20 81 TYR A O 1
ATOM 685 N N . ASN A 1 89 ? -52.223 43.763 48.742 1.00 47.16 82 ASN A N 1
ATOM 686 C CA . ASN A 1 89 ? -53.580 43.578 48.271 1.00 44.44 82 ASN A CA 1
ATOM 687 C C . ASN A 1 89 ? -54.139 44.881 47.716 1.00 49.98 82 ASN A C 1
ATOM 688 O O . ASN A 1 89 ? -54.852 44.850 46.712 1.00 41.34 82 ASN A O 1
ATOM 693 N N . ARG A 1 90 ? -53.817 46.003 48.345 1.00 48.68 83 ARG A N 1
ATOM 694 C CA . ARG A 1 90 ? -54.218 47.321 47.846 1.00 48.16 83 ARG A CA 1
ATOM 695 C C . ARG A 1 90 ? -53.473 47.678 46.567 1.00 43.51 83 ARG A C 1
ATOM 696 O O . ARG A 1 90 ? -54.043 48.081 45.551 1.00 37.56 83 ARG A O 1
ATOM 704 N N . CYS A 1 91 ? -52.148 47.535 46.574 1.00 38.07 84 CYS A N 1
ATOM 705 C CA . CYS A 1 91 ? -51.370 47.861 45.384 1.00 42.83 84 CYS A CA 1
ATOM 706 C C . CYS A 1 91 ? -51.677 46.955 44.200 1.00 54.39 84 CYS A C 1
ATOM 707 O O . CYS A 1 91 ? -51.609 47.403 43.046 1.00 58.44 84 CYS A O 1
ATOM 710 N N . LYS A 1 92 ? -52.008 45.691 44.449 1.00 53.17 85 LYS A N 1
ATOM 711 C CA . LYS A 1 92 ? -52.264 44.764 43.354 1.00 57.15 85 LYS A CA 1
ATOM 712 C C . LYS A 1 92 ? -53.536 45.149 42.587 1.00 54.24 85 LYS A C 1
ATOM 713 O O . LYS A 1 92 ? -53.522 45.063 41.358 1.00 58.19 85 LYS A O 1
ATOM 719 N N . GLN A 1 93 ? -54.547 45.549 43.334 1.00 45.27 86 GLN A N 1
ATOM 720 C CA . GLN A 1 93 ? -55.840 46.019 42.890 1.00 46.14 86 GLN A CA 1
ATOM 721 C C . GLN A 1 93 ? -55.663 47.330 42.125 1.00 57.10 86 GLN A C 1
ATOM 722 O O . GLN A 1 93 ? -56.182 47.505 41.024 1.00 51.11 86 GLN A O 1
ATOM 728 N N . GLU A 1 94 ? -54.905 48.241 42.729 1.00 58.66 87 GLU A N 1
ATOM 729 C CA . GLU A 1 94 ? -54.574 49.487 42.041 1.00 57.08 87 GLU A CA 1
ATOM 730 C C . GLU A 1 94 ? -53.900 49.136 40.715 1.00 59.08 87 GLU A C 1
ATOM 731 O O . GLU A 1 94 ? -54.317 49.601 39.652 1.00 62.95 87 GLU A O 1
ATOM 737 N N . LYS A 1 95 ? -52.864 48.300 40.812 1.00 52.83 88 LYS A N 1
ATOM 738 C CA . LYS A 1 95 ? -52.105 47.891 39.639 1.00 47.54 88 LYS A CA 1
ATOM 739 C C . LYS A 1 95 ? -53.032 47.368 38.548 1.00 55.57 88 LYS A C 1
ATOM 740 O O . LYS A 1 95 ? -52.879 47.687 37.371 1.00 52.92 88 LYS A O 1
ATOM 746 N N . THR A 1 96 ? -54.009 46.549 38.938 1.00 58.38 89 THR A N 1
ATOM 747 C CA . THR A 1 96 ? -54.883 45.993 37.910 1.00 60.46 89 THR A CA 1
ATOM 748 C C . THR A 1 96 ? -55.720 47.098 37.265 1.00 55.73 89 THR A C 1
ATOM 749 O O . THR A 1 96 ? -55.731 47.199 36.037 1.00 57.58 89 THR A O 1
ATOM 753 N N . PHE A 1 97 ? -56.399 47.894 38.075 1.00 51.04 90 PHE A N 1
ATOM 754 C CA . PHE A 1 97 ? -57.251 48.982 37.621 1.00 43.57 90 PHE A CA 1
ATOM 755 C C . PHE A 1 97 ? -56.483 49.989 36.777 1.00 47.53 90 PHE A C 1
ATOM 756 O O . PHE A 1 97 ? -57.082 50.644 35.919 1.00 55.46 90 PHE A O 1
ATOM 764 N N . ALA A 1 98 ? -55.176 50.132 36.991 1.00 45.94 91 ALA A N 1
ATOM 765 C CA . ALA A 1 98 ? -54.444 51.047 36.111 1.00 49.97 91 ALA A CA 1
ATOM 766 C C . ALA A 1 98 ? -54.242 50.421 34.729 1.00 56.40 91 ALA A C 1
ATOM 767 O O . ALA A 1 98 ? -54.331 51.096 33.702 1.00 53.17 91 ALA A O 1
ATOM 769 N N . GLU A 1 99 ? -53.957 49.123 34.708 1.00 53.56 92 GLU A N 1
ATOM 770 C CA . GLU A 1 99 ? -53.725 48.393 33.467 1.00 52.91 92 GLU A CA 1
ATOM 771 C C . GLU A 1 99 ? -55.052 48.168 32.746 1.00 60.30 92 GLU A C 1
ATOM 772 O O . GLU A 1 99 ? -55.091 47.790 31.578 1.00 60.58 92 GLU A O 1
ATOM 778 N N . SER A 1 100 ? -56.150 48.411 33.456 1.00 63.17 93 SER A N 1
ATOM 779 C CA . SER A 1 100 ? -57.465 48.280 32.837 1.00 73.00 93 SER A CA 1
ATOM 780 C C . SER A 1 100 ? -57.966 49.642 32.360 1.00 76.47 93 SER A C 1
ATOM 781 O O . SER A 1 100 ? -58.952 49.728 31.627 1.00 98.68 93 SER A O 1
ATOM 784 N N . THR A 1 101 ? -57.284 50.696 32.807 1.00 64.91 94 THR A N 1
ATOM 785 C CA . THR A 1 101 ? -57.781 52.050 32.612 1.00 62.78 94 THR A CA 1
ATOM 786 C C . THR A 1 101 ? -56.834 52.951 31.835 1.00 58.32 94 THR A C 1
ATOM 787 O O . THR A 1 101 ? -57.269 54.002 31.356 1.00 65.23 94 THR A O 1
ATOM 791 N N . ILE A 1 102 ? -55.564 52.590 31.710 1.00 47.91 95 ILE A N 1
ATOM 792 C CA . ILE A 1 102 ? -54.561 53.536 31.217 1.00 46.58 95 ILE A CA 1
ATOM 793 C C . ILE A 1 102 ? -53.913 53.039 29.938 1.00 51.89 95 ILE A C 1
ATOM 794 O O . ILE A 1 102 ? -53.161 52.067 29.926 1.00 53.60 95 ILE A O 1
ATOM 799 N N . LYS A 1 103 ? -54.212 53.705 28.820 1.00 57.29 96 LYS A N 1
ATOM 800 C CA . LYS A 1 103 ? -53.787 53.212 27.516 1.00 51.60 96 LYS A CA 1
ATOM 801 C C . LYS A 1 103 ? -52.336 53.526 27.204 1.00 40.80 96 LYS A C 1
ATOM 802 O O . LYS A 1 103 ? -51.627 52.720 26.599 1.00 52.03 96 LYS A O 1
ATOM 808 N N . ASN A 1 104 ? -51.847 54.700 27.589 1.00 37.91 97 ASN A N 1
ATOM 809 C CA . ASN A 1 104 ? -50.444 54.975 27.271 1.00 41.37 97 ASN A CA 1
ATOM 810 C C . ASN A 1 104 ? -49.530 54.142 28.164 1.00 51.47 97 ASN A C 1
ATOM 811 O O . ASN A 1 104 ? -49.522 54.328 29.382 1.00 52.49 97 ASN A O 1
ATOM 816 N N . GLU A 1 105 ? -48.784 53.241 27.550 1.00 60.34 98 GLU A N 1
ATOM 817 C CA . GLU A 1 105 ? -47.870 52.316 28.203 1.00 65.04 98 GLU A CA 1
ATOM 818 C C . GLU A 1 105 ? -46.836 53.033 29.059 1.00 62.78 98 GLU A C 1
ATOM 819 O O . GLU A 1 105 ? -46.480 52.568 30.147 1.00 65.66 98 GLU A O 1
ATOM 825 N N . LEU A 1 106 ? -46.324 54.179 28.616 1.00 49.24 99 LEU A N 1
ATOM 826 C CA . LEU A 1 106 ? -45.345 54.886 29.443 1.00 48.89 99 LEU A CA 1
ATOM 827 C C . LEU A 1 106 ? -46.006 55.538 30.652 1.00 55.64 99 LEU A C 1
ATOM 828 O O . LEU A 1 106 ? -45.488 55.550 31.774 1.00 48.31 99 LEU A O 1
ATOM 833 N N . THR A 1 107 ? -47.189 56.112 30.446 1.00 43.07 100 THR A N 1
ATOM 834 C CA . THR A 1 107 ? -47.952 56.671 31.550 1.00 43.21 100 THR A CA 1
ATOM 835 C C . THR A 1 107 ? -48.303 55.561 32.540 1.00 47.66 100 THR A C 1
ATOM 836 O O . THR A 1 107 ? -48.477 55.794 33.742 1.00 44.24 100 THR A O 1
ATOM 840 N N . LEU A 1 108 ? -48.425 54.331 32.035 1.00 43.11 101 LEU A N 1
ATOM 841 C CA . LEU A 1 108 ? -48.868 53.243 32.923 1.00 53.99 101 LEU A CA 1
ATOM 842 C C . LEU A 1 108 ? -47.683 52.856 33.807 1.00 57.10 101 LEU A C 1
ATOM 843 O O . LEU A 1 108 ? -47.851 52.484 34.968 1.00 54.27 101 LEU A O 1
ATOM 848 N N . GLY A 1 109 ? -46.504 52.989 33.209 1.00 50.69 102 GLY A N 1
ATOM 849 C CA . GLY A 1 109 ? -45.249 52.818 33.921 1.00 57.35 102 GLY A CA 1
ATOM 850 C C . GLY A 1 109 ? -45.151 53.813 35.065 1.00 56.20 102 GLY A C 1
ATOM 851 O O . GLY A 1 109 ? -44.704 53.447 36.153 1.00 74.78 102 GLY A O 1
ATOM 852 N N . GLU A 1 110 ? -45.576 55.051 34.824 1.00 46.56 103 GLU A N 1
ATOM 853 C CA . GLU A 1 110 ? -45.568 56.071 35.862 1.00 48.38 103 GLU A CA 1
ATOM 854 C C . GLU A 1 110 ? -46.256 55.554 37.128 1.00 50.82 103 GLU A C 1
ATOM 855 O O . GLU A 1 110 ? -45.770 55.723 38.243 1.00 38.53 103 GLU A O 1
ATOM 861 N N . PHE A 1 111 ? -47.408 54.931 36.906 1.00 48.94 104 PHE A N 1
ATOM 862 C CA . PHE A 1 111 ? -48.279 54.522 38.002 1.00 54.16 104 PHE A CA 1
ATOM 863 C C . PHE A 1 111 ? -47.798 53.214 38.622 1.00 52.81 104 PHE A C 1
ATOM 864 O O . PHE A 1 111 ? -47.891 53.027 39.831 1.00 45.50 104 PHE A O 1
ATOM 872 N N . VAL A 1 112 ? -47.279 52.319 37.788 1.00 50.34 105 VAL A N 1
ATOM 873 C CA . VAL A 1 112 ? -46.781 51.042 38.299 1.00 50.23 105 VAL A CA 1
ATOM 874 C C . VAL A 1 112 ? -45.530 51.276 39.130 1.00 50.64 105 VAL A C 1
ATOM 875 O O . VAL A 1 112 ? -45.341 50.666 40.188 1.00 45.79 105 VAL A O 1
ATOM 879 N N . ALA A 1 113 ? -44.660 52.179 38.693 1.00 43.88 106 ALA A N 1
ATOM 880 C CA . ALA A 1 113 ? -43.486 52.526 39.481 1.00 50.46 106 ALA A CA 1
ATOM 881 C C . ALA A 1 113 ? -43.844 53.248 40.780 1.00 54.35 106 ALA A C 1
ATOM 882 O O . ALA A 1 113 ? -43.249 52.986 41.826 1.00 55.34 106 ALA A O 1
ATOM 884 N N . GLU A 1 114 ? -44.803 54.167 40.745 1.00 47.91 107 GLU A N 1
ATOM 885 C CA . GLU A 1 114 ? -45.176 54.890 41.957 1.00 50.40 107 GLU A CA 1
ATOM 886 C C . GLU A 1 114 ? -45.761 53.940 42.998 1.00 50.32 107 GLU A C 1
ATOM 887 O O . GLU A 1 114 ? -45.445 54.005 44.183 1.00 41.48 107 GLU A O 1
ATOM 893 N N . ILE A 1 115 ? -46.638 53.069 42.512 1.00 45.04 108 ILE A N 1
ATOM 894 C CA . ILE A 1 115 ? -47.380 52.157 43.367 1.00 42.36 108 ILE A CA 1
ATOM 895 C C . ILE A 1 115 ? -46.456 51.187 44.091 1.00 41.25 108 ILE A C 1
ATOM 896 O O . ILE A 1 115 ? -46.586 50.950 45.291 1.00 37.13 108 ILE A O 1
ATOM 901 N N . SER A 1 116 ? -45.513 50.607 43.361 1.00 43.83 109 SER A N 1
ATOM 902 C CA . SER A 1 116 ? -44.630 49.620 43.970 1.00 47.87 109 SER A CA 1
ATOM 903 C C . SER A 1 116 ? -43.564 50.276 44.839 1.00 47.97 109 SER A C 1
ATOM 904 O O . SER A 1 116 ? -43.178 49.724 45.871 1.00 45.87 109 SER A O 1
ATOM 907 N N . ASP A 1 117 ? -43.083 51.448 44.453 1.00 48.25 110 ASP A N 1
ATOM 908 C CA . ASP A 1 117 ? -42.101 52.212 45.207 1.00 44.06 110 ASP A CA 1
ATOM 909 C C . ASP A 1 117 ? -42.692 52.676 46.539 1.00 43.82 110 ASP A C 1
ATOM 910 O O . ASP A 1 117 ? -41.977 52.779 47.530 1.00 44.42 110 ASP A O 1
ATOM 915 N N . ASN A 1 118 ? -43.994 52.962 46.559 1.00 35.83 111 ASN A N 1
ATOM 916 C CA . ASN A 1 118 ? -44.590 53.384 47.820 1.00 39.32 111 ASN A CA 1
ATOM 917 C C . ASN A 1 118 ? -44.898 52.166 48.690 1.00 49.38 111 ASN A C 1
ATOM 918 O O . ASN A 1 118 ? -44.947 52.289 49.917 1.00 40.94 111 ASN A O 1
ATOM 923 N N . PHE A 1 119 ? -45.105 51.023 48.041 1.00 48.15 112 PHE A N 1
ATOM 924 C CA . PHE A 1 119 ? -45.275 49.755 48.751 1.00 45.14 112 PHE A CA 1
ATOM 925 C C . PHE A 1 119 ? -43.943 49.405 49.417 1.00 40.67 112 PHE A C 1
ATOM 926 O O . PHE A 1 119 ? -43.881 49.076 50.601 1.00 45.41 112 PHE A O 1
ATOM 934 N N . ASN A 1 120 ? -42.870 49.485 48.630 1.00 33.27 113 ASN A N 1
ATOM 935 C CA . ASN A 1 120 ? -41.572 49.114 49.173 1.00 40.98 113 ASN A CA 1
ATOM 936 C C . ASN A 1 120 ? -41.224 49.979 50.389 1.00 48.80 113 ASN A C 1
ATOM 937 O O . ASN A 1 120 ? -40.699 49.461 51.372 1.00 41.31 113 ASN A O 1
ATOM 942 N N . ASN A 1 121 ? -41.512 51.268 50.299 1.00 43.37 114 ASN A N 1
ATOM 943 C CA . ASN A 1 121 ? -41.111 52.255 51.289 1.00 45.77 114 ASN A CA 1
ATOM 944 C C . ASN A 1 121 ? -41.998 52.290 52.515 1.00 45.16 114 ASN A C 1
ATOM 945 O O . ASN A 1 121 ? -41.533 52.446 53.658 1.00 38.88 114 ASN A O 1
ATOM 950 N N . PHE A 1 122 ? -43.303 52.143 52.282 1.00 36.39 115 PHE A N 1
ATOM 951 C CA . PHE A 1 122 ? -44.214 52.148 53.426 1.00 34.95 115 PHE A CA 1
ATOM 952 C C . PHE A 1 122 ? -44.008 50.902 54.278 1.00 45.60 115 PHE A C 1
ATOM 953 O O . PHE A 1 122 ? -44.016 50.957 55.509 1.00 40.03 115 PHE A O 1
ATOM 961 N N . THR A 1 123 ? -43.816 49.744 53.637 1.00 41.51 116 THR A N 1
ATOM 962 C CA . THR A 1 123 ? -43.693 48.516 54.411 1.00 38.20 116 THR A CA 1
ATOM 963 C C . THR A 1 123 ? -42.333 48.453 55.101 1.00 33.18 116 THR A C 1
ATOM 964 O O . THR A 1 123 ? -42.284 48.125 56.288 1.00 30.42 116 THR A O 1
ATOM 968 N N . CYS A 1 124 ? -41.290 48.764 54.344 1.00 33.42 117 CYS A N 1
ATOM 969 C CA . CYS A 1 124 ? -39.926 48.734 54.875 1.00 42.67 117 CYS A CA 1
ATOM 970 C C . CYS A 1 124 ? -39.744 49.721 56.021 1.00 49.32 117 CYS A C 1
ATOM 971 O O . CYS A 1 124 ? -38.997 49.464 56.972 1.00 36.81 117 CYS A O 1
ATOM 974 N N . ASP A 1 125 ? -40.417 50.869 55.997 1.00 49.53 118 ASP A N 1
ATOM 975 C CA . ASP A 1 125 ? -40.303 51.790 57.124 1.00 38.51 118 ASP A CA 1
ATOM 976 C C . ASP A 1 125 ? -41.062 51.239 58.319 1.00 39.02 118 ASP A C 1
ATOM 977 O O . ASP A 1 125 ? -40.684 51.433 59.473 1.00 41.95 118 ASP A O 1
ATOM 982 N N . GLU A 1 126 ? -42.177 50.536 58.082 1.00 32.65 119 GLU A N 1
ATOM 983 C CA . GLU A 1 126 ? -42.872 50.054 59.282 1.00 30.61 119 GLU A CA 1
ATOM 984 C C . GLU A 1 126 ? -42.102 48.899 59.917 1.00 29.72 119 GLU A C 1
ATOM 985 O O . GLU A 1 126 ? -42.109 48.786 61.147 1.00 36.21 119 GLU A O 1
ATOM 991 N N . VAL A 1 127 ? -41.447 48.057 59.133 1.00 34.40 120 VAL A N 1
ATOM 992 C CA . VAL A 1 127 ? -40.595 46.998 59.673 1.00 32.77 120 VAL A CA 1
ATOM 993 C C . VAL A 1 127 ? -39.420 47.576 60.459 1.00 32.87 120 VAL A C 1
ATOM 994 O O . VAL A 1 127 ? -39.029 47.049 61.502 1.00 33.64 120 VAL A O 1
ATOM 998 N N . ALA A 1 128 ? -38.814 48.669 60.008 1.00 31.95 121 ALA A N 1
ATOM 999 C CA . ALA A 1 128 ? -37.718 49.310 60.738 1.00 28.71 121 ALA A CA 1
ATOM 1000 C C . ALA A 1 128 ? -38.184 49.929 62.046 1.00 29.79 121 ALA A C 1
ATOM 1001 O O . ALA A 1 128 ? -37.521 49.969 63.081 1.00 47.03 121 ALA A O 1
ATOM 1003 N N . ARG A 1 129 ? -39.403 50.455 62.030 1.00 29.81 122 ARG A N 1
ATOM 1004 C CA . ARG A 1 129 ? -39.914 51.040 63.264 1.00 33.72 122 ARG A CA 1
ATOM 1005 C C . ARG A 1 129 ? -40.113 49.951 64.310 1.00 35.81 122 ARG A C 1
ATOM 1006 O O . ARG A 1 129 ? -39.757 50.057 65.483 1.00 26.91 122 ARG A O 1
ATOM 1014 N N . ILE A 1 130 ? -40.725 48.851 63.863 1.00 39.04 123 ILE A N 1
ATOM 1015 C CA . ILE A 1 130 ? -40.987 47.730 64.752 1.00 32.96 123 ILE A CA 1
ATOM 1016 C C . ILE A 1 130 ? -39.653 47.108 65.161 1.00 30.35 123 ILE A C 1
ATOM 1017 O O . ILE A 1 130 ? -39.517 46.715 66.320 1.00 28.13 123 ILE A O 1
ATOM 1022 N N . SER A 1 131 ? -38.720 47.041 64.206 1.00 23.01 124 SER A N 1
ATOM 1023 C CA . SER A 1 131 ? -37.408 46.504 64.540 1.00 30.40 124 SER A CA 1
ATOM 1024 C C . SER A 1 131 ? -36.708 47.327 65.629 1.00 32.39 124 SER A C 1
ATOM 1025 O O . SER A 1 131 ? -36.159 46.764 66.581 1.00 28.15 124 SER A O 1
ATOM 1028 N N . ASP A 1 132 ? -36.730 48.644 65.504 1.00 26.42 125 ASP A N 1
ATOM 1029 C CA . ASP A 1 132 ? -36.192 49.551 66.514 1.00 22.89 125 ASP A CA 1
ATOM 1030 C C . ASP A 1 132 ? -36.888 49.374 67.856 1.00 24.61 125 ASP A C 1
ATOM 1031 O O . ASP A 1 132 ? -36.259 49.345 68.912 1.00 30.17 125 ASP A O 1
ATOM 1036 N N . LEU A 1 133 ? -38.213 49.235 67.877 1.00 19.73 126 LEU A N 1
ATOM 1037 C CA . LEU A 1 133 ? -38.887 49.023 69.151 1.00 25.58 126 LEU A CA 1
ATOM 1038 C C . LEU A 1 133 ? -38.461 47.721 69.815 1.00 28.46 126 LEU A C 1
ATOM 1039 O O . LEU A 1 133 ? -38.247 47.654 71.023 1.00 20.20 126 LEU A O 1
ATOM 1044 N N . VAL A 1 134 ? -38.334 46.646 69.038 1.00 26.98 127 VAL A N 1
ATOM 1045 C CA . VAL A 1 134 ? -38.027 45.372 69.689 1.00 23.98 127 VAL A CA 1
ATOM 1046 C C . VAL A 1 134 ? -36.605 45.384 70.242 1.00 26.81 127 VAL A C 1
ATOM 1047 O O . VAL A 1 134 ? -36.353 44.854 71.324 1.00 23.38 127 VAL A O 1
ATOM 1051 N N . ALA A 1 135 ? -35.717 46.012 69.479 1.00 18.23 128 ALA A N 1
ATOM 1052 C CA . ALA A 1 135 ? -34.346 46.168 69.896 1.00 22.58 128 ALA A CA 1
ATOM 1053 C C . ALA A 1 135 ? -34.265 46.978 71.196 1.00 25.28 128 ALA A C 1
ATOM 1054 O O . ALA A 1 135 ? -33.372 46.727 72.010 1.00 29.50 128 ALA A O 1
ATOM 1056 N N . SER A 1 136 ? -35.159 47.941 71.405 1.00 22.40 129 SER A N 1
ATOM 1057 C CA . SER A 1 136 ? -35.103 48.734 72.632 1.00 21.59 129 SER A CA 1
ATOM 1058 C C . SER A 1 136 ? -35.479 47.983 73.895 1.00 19.85 129 SER A C 1
ATOM 1059 O O . SER A 1 136 ? -35.387 48.610 74.959 1.00 21.56 129 SER A O 1
ATOM 1062 N N . TYR A 1 137 ? -35.884 46.707 73.847 1.00 19.27 130 TYR A N 1
ATOM 1063 C CA . TYR A 1 137 ? -36.093 45.913 75.075 1.00 15.55 130 TYR A CA 1
ATOM 1064 C C . TYR A 1 137 ? -34.792 45.491 75.751 1.00 24.40 130 TYR A C 1
ATOM 1065 O O . TYR A 1 137 ? -34.733 44.945 76.858 1.00 19.21 130 TYR A O 1
ATOM 1074 N N . LEU A 1 138 ? -33.660 45.719 75.098 1.00 19.19 131 LEU A N 1
ATOM 1075 C CA . LEU A 1 138 ? -32.345 45.757 75.734 1.00 23.80 131 LEU A CA 1
ATOM 1076 C C . LEU A 1 138 ? -32.015 47.250 75.814 1.00 28.59 131 LEU A C 1
ATOM 1077 O O . LEU A 1 138 ? -31.514 47.824 74.847 1.00 20.29 131 LEU A O 1
ATOM 1082 N N . PRO A 1 139 ? -32.371 47.890 76.920 1.00 26.91 132 PRO A N 1
ATOM 1083 C CA . PRO A 1 139 ? -32.388 49.355 76.923 1.00 23.34 132 PRO A CA 1
ATOM 1084 C C . PRO A 1 139 ? -30.954 49.865 76.996 1.00 29.72 132 PRO A C 1
ATOM 1085 O O . PRO A 1 139 ? -30.218 49.618 77.943 1.00 22.82 132 PRO A O 1
ATOM 1089 N N . ARG A 1 140 ? -30.539 50.590 75.972 1.00 29.11 133 ARG A N 1
ATOM 1090 C CA . ARG A 1 140 ? -29.168 51.096 75.947 1.00 35.92 133 ARG A CA 1
ATOM 1091 C C . ARG A 1 140 ? -28.877 51.948 77.170 1.00 35.49 133 ARG A C 1
ATOM 1092 O O . ARG A 1 140 ? -27.739 52.010 77.638 1.00 36.44 133 ARG A O 1
ATOM 1100 N N . GLU A 1 141 ? -29.892 52.623 77.712 1.00 23.37 134 GLU A N 1
ATOM 1101 C CA . GLU A 1 141 ? -29.534 53.544 78.794 1.00 35.10 134 GLU A CA 1
ATOM 1102 C C . GLU A 1 141 ? -29.279 52.851 80.130 1.00 38.43 134 GLU A C 1
ATOM 1103 O O . GLU A 1 141 ? -28.854 53.580 81.037 1.00 31.61 134 GLU A O 1
ATOM 1109 N N . TYR A 1 142 ? -29.482 51.548 80.291 1.00 26.77 135 TYR A N 1
ATOM 1110 C CA . TYR A 1 142 ? -29.288 50.797 81.527 1.00 22.67 135 TYR A CA 1
ATOM 1111 C C . TYR A 1 142 ? -28.191 49.748 81.387 1.00 25.34 135 TYR A C 1
ATOM 1112 O O . TYR A 1 142 ? -28.021 48.874 82.245 1.00 29.07 135 TYR A O 1
ATOM 1121 N N . LEU A 1 143 ? -27.439 49.836 80.306 1.00 23.57 136 LEU A N 1
ATOM 1122 C CA . LEU A 1 143 ? -26.321 48.933 80.043 1.00 33.08 136 LEU A CA 1
ATOM 1123 C C . LEU A 1 143 ? -25.086 49.335 80.848 1.00 43.79 136 LEU A C 1
ATOM 1124 O O . LEU A 1 143 ? -24.667 50.490 80.721 1.00 47.84 136 LEU A O 1
ATOM 1129 N N . PRO A 1 144 ? -24.505 48.429 81.622 1.00 43.37 137 PRO A N 1
ATOM 1130 C CA . PRO A 1 144 ? -23.292 48.736 82.388 1.00 46.80 137 PRO A CA 1
ATOM 1131 C C . PRO A 1 144 ? -22.148 49.221 81.494 1.00 43.15 137 PRO A C 1
ATOM 1132 O O . PRO A 1 144 ? -22.014 48.834 80.329 1.00 36.83 137 PRO A O 1
ATOM 1136 N N . PRO A 1 145 ? -21.274 50.062 82.045 1.00 47.51 138 PRO A N 1
ATOM 1137 C CA . PRO A 1 145 ? -20.258 50.730 81.226 1.00 50.40 138 PRO A CA 1
ATOM 1138 C C . PRO A 1 145 ? -19.224 49.752 80.682 1.00 44.39 138 PRO A C 1
ATOM 1139 O O . PRO A 1 145 ? -18.484 50.042 79.749 1.00 49.27 138 PRO A O 1
ATOM 1143 N N . PHE A 1 146 ? -19.154 48.557 81.255 1.00 40.89 139 PHE A N 1
ATOM 1144 C CA . PHE A 1 146 ? -18.173 47.577 80.811 1.00 40.40 139 PHE A CA 1
ATOM 1145 C C . PHE A 1 146 ? -18.731 46.631 79.769 1.00 36.94 139 PHE A C 1
ATOM 1146 O O . PHE A 1 146 ? -18.120 45.618 79.437 1.00 41.94 139 PHE A O 1
ATOM 1154 N N . ILE A 1 147 ? -19.907 46.899 79.210 1.00 38.24 140 ILE A N 1
ATOM 1155 C CA . ILE A 1 147 ? -20.429 45.905 78.255 1.00 36.13 140 ILE A CA 1
ATOM 1156 C C . ILE A 1 147 ? -20.031 46.212 76.824 1.00 35.42 140 ILE A C 1
ATOM 1157 O O . ILE A 1 147 ? -20.146 47.335 76.341 1.00 33.30 140 ILE A O 1
ATOM 1162 N N . ASP A 1 148 ? -19.533 45.213 76.096 1.00 34.28 141 ASP A N 1
ATOM 1163 C CA . ASP A 1 148 ? -19.122 45.416 74.717 1.00 39.24 141 ASP A CA 1
ATOM 1164 C C . ASP A 1 148 ? -20.189 44.878 73.756 1.00 34.70 141 ASP A C 1
ATOM 1165 O O . ASP A 1 148 ? -21.159 44.282 74.218 1.00 30.39 141 ASP A O 1
ATOM 1170 N N . GLY A 1 149 ? -19.940 45.088 72.474 1.00 35.72 142 GLY A N 1
ATOM 1171 C CA . GLY A 1 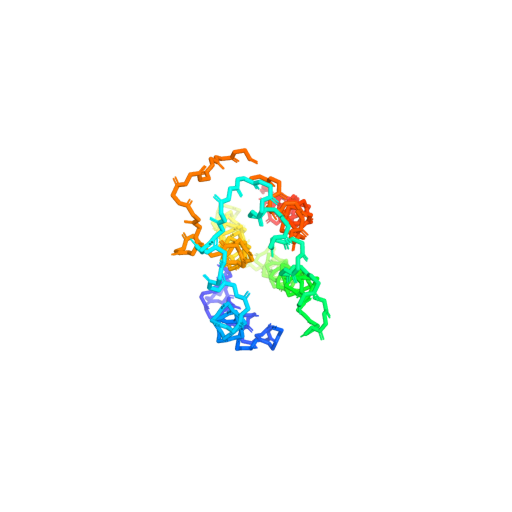149 ? -20.794 44.651 71.388 1.00 30.31 142 GLY A CA 1
ATOM 1172 C C . GLY A 1 149 ? -21.014 43.154 71.438 1.00 26.54 142 GLY A C 1
ATOM 1173 O O . GLY A 1 149 ? -22.001 42.624 70.946 1.00 39.52 142 GLY A O 1
ATOM 1174 N N . ASN A 1 150 ? -20.084 42.419 72.046 1.00 31.10 143 ASN A N 1
ATOM 1175 C CA . ASN A 1 150 ? -20.243 40.966 71.999 1.00 35.64 143 ASN A CA 1
ATOM 1176 C C . ASN A 1 150 ? -21.243 40.521 73.067 1.00 33.37 143 ASN A C 1
ATOM 1177 O O . ASN A 1 150 ? -22.155 39.760 72.756 1.00 29.65 143 ASN A O 1
ATOM 1198 N N . GLY A 1 153 ? -24.536 41.300 72.043 1.00 21.27 146 GLY A N 1
ATOM 1199 C CA . GLY A 1 153 ? -24.975 40.270 71.108 1.00 25.40 146 GLY A CA 1
ATOM 1200 C C . GLY A 1 153 ? -25.649 39.120 71.829 1.00 29.77 146 GLY A C 1
ATOM 1201 O O . GLY A 1 153 ? -26.774 38.712 71.502 1.00 27.05 146 GLY A O 1
ATOM 1202 N N . VAL A 1 154 ? -24.962 38.597 72.847 1.00 24.39 147 VAL A N 1
ATOM 1203 C CA . VAL A 1 154 ? -25.531 37.501 73.632 1.00 18.63 147 VAL A CA 1
ATOM 1204 C C . VAL A 1 154 ? -26.823 37.890 74.338 1.00 22.12 147 VAL A C 1
ATOM 1205 O O . VAL A 1 154 ? -27.763 37.088 74.386 1.00 20.61 147 VAL A O 1
ATOM 1209 N N . ALA A 1 155 ? -26.891 39.096 74.899 1.00 27.21 148 ALA A N 1
ATOM 1210 C CA . ALA A 1 155 ? -28.077 39.614 75.578 1.00 25.44 148 ALA A CA 1
ATOM 1211 C C . ALA A 1 155 ? -29.203 39.697 74.551 1.00 20.58 148 ALA A C 1
ATOM 1212 O O . ALA A 1 155 ? -30.335 39.335 74.847 1.00 20.61 148 ALA A O 1
ATOM 1214 N N . PHE A 1 156 ? -28.891 40.148 73.338 1.00 24.17 149 PHE A N 1
ATOM 1215 C CA . PHE A 1 156 ? -29.913 40.158 72.294 1.00 27.39 149 PHE A CA 1
ATOM 1216 C C . PHE A 1 156 ? -30.465 38.756 72.075 1.00 20.30 149 PHE A C 1
ATOM 1217 O O . PHE A 1 156 ? -31.651 38.498 71.850 1.00 19.69 149 PHE A O 1
ATOM 1225 N N . GLN A 1 157 ? -29.544 37.792 72.151 1.00 18.69 150 GLN A N 1
ATOM 1226 C CA . GLN A 1 157 ? -29.996 36.420 71.885 1.00 27.54 150 GLN A CA 1
ATOM 1227 C C . GLN A 1 157 ? -30.801 35.936 73.078 1.00 25.48 150 GLN A C 1
ATOM 1228 O O . GLN A 1 157 ? -31.864 35.335 72.924 1.00 21.70 150 GLN A O 1
ATOM 1234 N N . ILE A 1 158 ? -30.326 36.201 74.297 1.00 20.27 151 ILE A N 1
ATOM 1235 C CA . ILE A 1 158 ? -31.091 35.669 75.444 1.00 21.02 151 ILE A CA 1
ATOM 1236 C C . ILE A 1 158 ? -32.447 36.329 75.583 1.00 19.00 151 ILE A C 1
ATOM 1237 O O . ILE A 1 158 ? -33.396 35.710 76.056 1.00 21.19 151 ILE A O 1
ATOM 1242 N N . LEU A 1 159 ? -32.572 37.591 75.171 1.00 18.77 152 LEU A N 1
ATOM 1243 C CA . LEU A 1 159 ? -33.862 38.268 75.299 1.00 16.27 152 LEU A CA 1
ATOM 1244 C C . LEU A 1 159 ? -34.836 37.969 74.184 1.00 17.44 152 LEU A C 1
ATOM 1245 O O . LEU A 1 159 ? -35.970 38.473 74.197 1.00 19.46 152 LEU A O 1
ATOM 1250 N N . GLY A 1 160 ? -34.460 37.155 73.204 1.00 21.71 153 GLY A N 1
ATOM 1251 C CA . GLY A 1 160 ? -35.433 36.837 72.166 1.00 25.11 153 GLY A CA 1
ATOM 1252 C C . GLY A 1 160 ? -35.375 37.784 70.991 1.00 25.63 153 GLY A C 1
ATOM 1253 O O . GLY A 1 160 ? -36.105 37.615 70.004 1.00 24.83 153 GLY A O 1
ATOM 1254 N N . ILE A 1 161 ? -34.487 38.777 71.096 1.00 21.72 154 ILE A N 1
ATOM 1255 C CA . ILE A 1 161 ? -34.472 39.836 70.083 1.00 24.17 154 ILE A CA 1
ATOM 1256 C C . ILE A 1 161 ? -33.817 39.351 68.803 1.00 31.09 154 ILE A C 1
ATOM 1257 O O . ILE A 1 161 ? -34.287 39.547 67.673 1.00 28.70 154 ILE A O 1
ATOM 1262 N N . ASP A 1 162 ? -32.706 38.645 68.983 1.00 26.50 155 ASP A N 1
ATOM 1263 C CA . ASP A 1 162 ? -31.991 38.085 67.851 1.00 32.96 155 ASP A CA 1
ATOM 1264 C C . ASP A 1 162 ? -32.913 37.215 66.996 1.00 39.10 155 ASP A C 1
ATOM 1265 O O . ASP A 1 162 ? -32.903 37.317 65.766 1.00 35.06 155 ASP A O 1
ATOM 1270 N N . ASP A 1 163 ? -33.705 36.387 67.668 1.00 28.01 156 ASP A N 1
ATOM 1271 C CA . ASP A 1 163 ? -34.593 35.467 66.968 1.00 37.78 156 ASP A CA 1
ATOM 1272 C C . ASP A 1 163 ? -35.730 36.210 66.273 1.00 49.39 156 ASP A C 1
ATOM 1273 O O . ASP A 1 163 ? -36.226 35.787 65.220 1.00 40.08 156 ASP A O 1
ATOM 1278 N N . PHE A 1 164 ? -36.151 37.331 66.860 1.00 40.50 157 PHE A N 1
ATOM 1279 C CA . PHE A 1 164 ? -37.170 38.158 66.215 1.00 33.06 157 PHE A CA 1
ATOM 1280 C C . PHE A 1 164 ? -36.570 38.762 64.942 1.00 32.57 157 PHE A C 1
ATOM 1281 O O . PHE A 1 164 ? -37.286 38.808 63.945 1.00 36.08 157 PHE A O 1
ATOM 1289 N N . GLY A 1 165 ? -35.319 39.198 64.992 1.00 30.72 158 GLY A N 1
ATOM 1290 C CA . GLY A 1 165 ? -34.592 3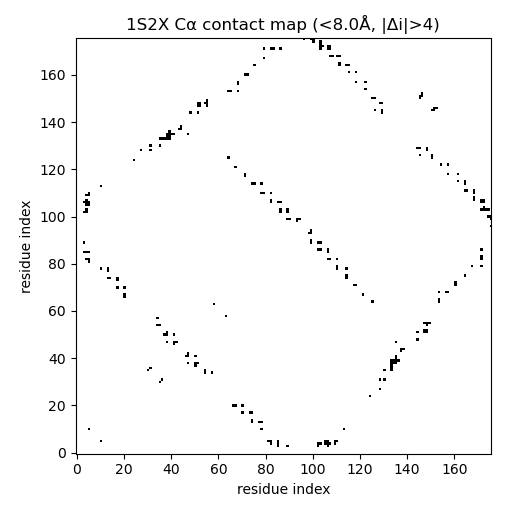9.784 63.868 1.00 25.87 158 GLY A CA 1
ATOM 1291 C C . GLY A 1 165 ? -34.636 38.817 62.687 1.00 38.14 158 GLY A C 1
ATOM 1292 O O . GLY A 1 165 ? -35.022 39.222 61.586 1.00 37.92 158 GLY A O 1
ATOM 1293 N N . LYS A 1 166 ? -34.284 37.552 62.906 1.00 37.79 159 LYS A N 1
ATOM 1294 C CA . LYS A 1 166 ? -34.400 36.525 61.874 1.00 41.95 159 LYS A CA 1
ATOM 1295 C C . LYS A 1 166 ? -35.795 36.554 61.256 1.00 49.79 159 LYS A C 1
ATOM 1296 O O . LYS A 1 166 ? -36.021 36.601 60.047 1.00 42.50 159 LYS A O 1
ATOM 1302 N N . LYS A 1 167 ? -36.794 36.510 62.145 1.00 47.34 160 LYS A N 1
ATOM 1303 C CA . LYS A 1 167 ? -38.152 36.467 61.597 1.00 39.43 160 LYS A CA 1
ATOM 1304 C C . LYS A 1 167 ? -38.443 37.752 60.838 1.00 45.06 160 LYS A C 1
ATOM 1305 O O . LYS A 1 167 ? -39.170 37.739 59.837 1.00 46.94 160 LYS A O 1
ATOM 1311 N N . LEU A 1 168 ? -37.865 38.869 61.287 1.00 33.46 161 LEU A N 1
ATOM 1312 C CA . LEU A 1 168 ? -38.098 40.120 60.570 1.00 36.66 161 LEU A CA 1
ATOM 1313 C C . LEU A 1 168 ? -37.410 40.062 59.209 1.00 44.21 161 LEU A C 1
ATOM 1314 O O . LEU A 1 168 ? -37.921 40.615 58.236 1.00 44.38 161 LEU A O 1
ATOM 1319 N N . ASN A 1 169 ? -36.261 39.387 59.150 1.00 42.12 162 ASN A N 1
ATOM 1320 C CA . ASN A 1 169 ? -35.541 39.248 57.893 1.00 44.26 162 ASN A CA 1
ATOM 1321 C C . ASN A 1 169 ? -36.360 38.503 56.842 1.00 39.10 162 ASN A C 1
ATOM 1322 O O . ASN A 1 169 ? -36.316 38.882 55.670 1.00 39.87 162 ASN A O 1
ATOM 1327 N N . GLU A 1 170 ? -37.082 37.460 57.221 1.00 39.07 163 GLU A N 1
ATOM 1328 C CA . GLU A 1 170 ? -37.952 36.744 56.295 1.00 44.95 163 GLU A CA 1
ATOM 1329 C C . GLU A 1 170 ? -39.061 37.634 55.739 1.00 45.29 163 GLU A C 1
ATOM 1330 O O . GLU A 1 170 ? -39.434 37.539 54.567 1.00 44.04 163 GLU A O 1
ATOM 1336 N N . ILE A 1 171 ? -39.592 38.507 56.594 1.00 33.70 164 ILE A N 1
ATOM 1337 C CA . ILE A 1 171 ? -40.612 39.451 56.144 1.00 39.68 164 ILE A CA 1
ATOM 1338 C C . ILE A 1 171 ? -40.042 40.458 55.149 1.00 39.90 164 ILE A C 1
ATOM 1339 O O . ILE A 1 171 ? -40.644 40.733 54.111 1.00 35.03 164 ILE A O 1
ATOM 1344 N N . VAL A 1 172 ? -38.877 41.029 55.434 1.00 33.76 165 VAL A N 1
ATOM 1345 C CA . VAL A 1 172 ? -38.265 41.953 54.480 1.00 34.38 165 VAL A CA 1
ATOM 1346 C C . VAL A 1 172 ? -38.022 41.233 53.154 1.00 42.01 165 VAL A C 1
ATOM 1347 O O . VAL A 1 172 ? -38.051 41.820 52.069 1.00 35.20 165 VAL A O 1
ATOM 1351 N N . GLN A 1 173 ? -37.775 39.929 53.261 1.00 37.40 166 GLN A N 1
ATOM 1352 C CA . GLN A 1 173 ? -37.473 39.129 52.079 1.00 45.95 166 GLN A CA 1
ATOM 1353 C C . GLN A 1 173 ? -38.728 38.955 51.230 1.00 40.61 166 GLN A C 1
ATOM 1354 O O . GLN A 1 173 ? -38.668 38.966 50.003 1.00 42.99 166 GLN A O 1
ATOM 1360 N N . ASP A 1 174 ? -39.857 38.802 51.916 1.00 31.18 167 ASP A N 1
ATOM 1361 C CA . ASP A 1 174 ? -41.125 38.672 51.205 1.00 37.92 167 ASP A CA 1
ATOM 1362 C C . ASP A 1 174 ? -41.601 40.000 50.613 1.00 49.28 167 ASP A C 1
ATOM 1363 O O . ASP A 1 174 ? -42.239 39.993 49.553 1.00 47.22 167 ASP A O 1
ATOM 1368 N N . ILE A 1 175 ? -41.317 41.114 51.274 1.00 39.20 168 ILE A N 1
ATOM 1369 C CA . ILE A 1 175 ? -41.600 42.455 50.773 1.00 29.96 168 ILE A CA 1
ATOM 1370 C C . ILE A 1 175 ? -40.886 42.646 49.433 1.00 42.83 168 ILE A C 1
ATOM 1371 O O . ILE A 1 175 ? -41.494 43.162 48.493 1.00 39.38 168 ILE A O 1
ATOM 1376 N N . GLY A 1 176 ? -39.630 42.198 49.401 1.00 38.35 169 GLY A N 1
ATOM 1377 C CA . GLY A 1 176 ? -38.771 42.210 48.229 1.00 38.17 169 GLY A CA 1
ATOM 1378 C C . GLY A 1 176 ? -39.341 41.393 47.086 1.00 42.19 169 GLY A C 1
ATOM 1379 O O . GLY A 1 176 ? -39.291 41.781 45.913 1.00 49.52 169 GLY A O 1
ATOM 1380 N N . THR A 1 177 ? -39.918 40.237 47.411 1.00 38.25 170 THR A N 1
ATOM 1381 C CA . THR A 1 177 ? -40.598 39.427 46.407 1.00 43.45 170 THR A CA 1
ATOM 1382 C C . THR A 1 177 ? -41.935 40.004 45.977 1.00 46.19 170 THR A C 1
ATOM 1383 O O . THR A 1 177 ? -42.376 39.822 44.838 1.00 52.89 170 THR A O 1
ATOM 1387 N N . LYS A 1 178 ? -42.594 40.699 46.905 1.00 42.28 171 LYS A N 1
ATOM 1388 C CA . LYS A 1 178 ? -43.880 41.296 46.547 1.00 43.09 171 LYS A CA 1
ATOM 1389 C C . LYS A 1 178 ? -43.628 42.551 45.718 1.00 52.45 171 LYS A C 1
ATOM 1390 O O . LYS A 1 178 ? -44.412 42.930 44.850 1.00 57.06 171 LYS A O 1
ATOM 1396 N N . TYR A 1 179 ? -42.496 43.194 46.004 1.00 52.60 172 TYR A N 1
ATOM 1397 C CA . TYR A 1 179 ? -42.073 44.346 45.223 1.00 52.25 172 TYR A CA 1
ATOM 1398 C C . TYR A 1 179 ? -41.820 43.908 43.777 1.00 52.57 172 TYR A C 1
ATOM 1399 O O . TYR A 1 179 ? -42.227 44.600 42.850 1.00 46.22 172 TYR A O 1
ATOM 1408 N N . ILE A 1 180 ? -41.119 42.788 43.641 1.00 50.75 173 ILE A N 1
ATOM 1409 C CA . ILE A 1 180 ? -40.866 42.209 42.323 1.00 45.46 173 ILE A CA 1
ATOM 1410 C C . ILE A 1 180 ? -42.184 42.123 41.561 1.00 45.03 173 ILE A C 1
ATOM 1411 O O . ILE A 1 180 ? -42.372 42.699 40.498 1.00 59.75 173 ILE A O 1
ATOM 1416 N N . ILE A 1 181 ? -43.105 41.391 42.173 1.00 39.87 174 ILE A N 1
ATOM 1417 C CA . ILE A 1 181 ? -44.417 41.178 41.578 1.00 46.27 174 ILE A CA 1
ATOM 1418 C C . ILE A 1 181 ? -45.075 42.494 41.185 1.00 51.55 174 ILE A C 1
ATOM 1419 O O . ILE A 1 181 ? -45.445 42.683 40.027 1.00 49.40 174 ILE A O 1
ATOM 1424 N N . LEU A 1 182 ? -45.227 43.408 42.132 1.00 49.52 175 LEU A N 1
ATOM 1425 C CA . LEU A 1 182 ? -45.965 44.640 41.912 1.00 43.92 175 LEU A CA 1
ATOM 1426 C C . LEU A 1 182 ? -45.307 45.551 40.889 1.00 49.73 175 LEU A C 1
ATOM 1427 O O . LEU A 1 182 ? -45.952 46.394 40.261 1.00 43.22 175 LEU A O 1
ATOM 1432 N N . SER A 1 183 ? -43.995 45.412 40.710 1.00 51.54 176 SER A N 1
ATOM 1433 C CA . SER A 1 183 ? -43.334 46.375 39.840 1.00 54.57 176 SER A CA 1
ATOM 1434 C C . SER A 1 183 ? -43.193 45.900 38.396 1.00 59.86 176 SER A C 1
ATOM 1435 O O . SER A 1 183 ? -42.657 46.672 37.588 1.00 54.64 176 SER A O 1
ATOM 1438 N N . LYS A 1 184 ? -43.644 44.691 38.101 1.00 64.75 177 LYS A N 1
ATOM 1439 C CA . LYS A 1 184 ? -43.468 44.015 36.830 1.00 78.04 177 LYS A CA 1
ATOM 1440 C C . LYS A 1 184 ? -43.603 44.936 35.620 1.00 82.61 177 LYS A C 1
ATOM 1441 O O . LYS A 1 184 ? -44.702 45.324 35.247 1.00 54.63 177 LYS A O 1
ATOM 1447 N N . ASN A 1 185 ? -42.459 45.267 35.033 1.00 96.24 178 ASN A N 1
ATOM 1448 C CA . ASN A 1 185 ? -42.354 46.161 33.891 1.00 111.01 178 ASN A CA 1
ATOM 1449 C C . ASN A 1 185 ? -43.475 45.945 32.872 1.00 120.96 178 ASN A C 1
ATOM 1450 O O . ASN A 1 185 ? -44.196 44.926 32.914 1.00 113.04 178 ASN A O 1
ATOM 1455 N N . LYS A 1 186 ? -43.623 46.906 31.968 1.00 130.53 179 LYS A N 1
ATOM 1456 C CA . LYS A 1 186 ? -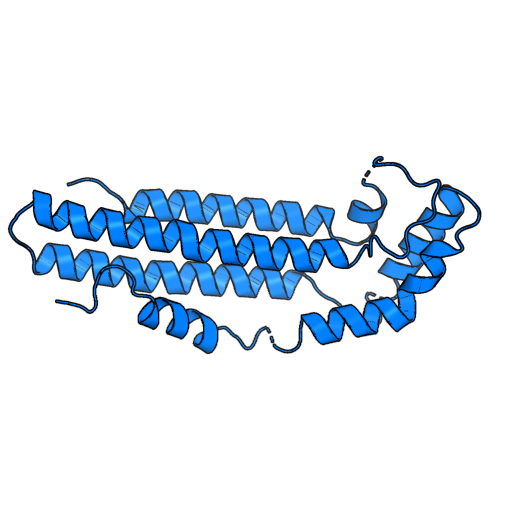44.593 46.930 30.885 1.00 133.37 179 LYS A CA 1
ATOM 1457 C C . LYS A 1 186 ? -43.981 46.480 29.560 1.00 131.50 179 LYS A C 1
ATOM 1458 O O . LYS A 1 186 ? -43.293 47.288 28.894 1.00 128.34 179 LYS A O 1
#

CATH classification: 1.20.190.30

InterPro domains:
  IPR015139 Cag pathogenicity island protein, CagZ [PF09053] (1-199)
  IPR036303 Cag-Z superfamily [G3DSA:1.20.190.30] (1-179)
  IPR036303 Cag-Z superfamily [SSF109839] (2-179)

B-factor: mean 43.79, std 16.9, range [12.99, 143.53]

Nearest PDB structures (foldseek):
  1s2x-assembly1_A  TM=1.006E+00  e=2.699E-23  Helicobacter pylori
  6jho-assembly1_B  TM=9.721E-01  e=1.843E-20  Helicobacter pylori 26695
  8ek4-assembly1_A  TM=7.292E-01  e=5.092E-01  synthetic construct
  4oyd-assembly2_D  TM=7.577E-01  e=1.705E+00  synthetic construct
  4tql-assembly2_B  TM=2.418E-01  e=1.194E-01  synthetic construct

Solvent-accessible surface area: 10097 Å² total

Foldseek 3Di:
DVVFLCDPVNLVCLCVVLVVLPCLVVVLVVLCVVQPLCLQVQPDVVSSVVSLLVSLVVVVVVDDLVSVLVSLVSSLVSLLVVLVVSLVVLVVPPDPQVVNLVRLVSSLVVSLVSSVVSLVVSLVSLVCSNPVVNHYPPDDPPPVSCVSNCSVVSVVSSVVSNVVSVVSSCVSNPHD

Sequence (176 aa):
VDELGFNEAERQKILDSNSSLRNANEVRDKFIQNYATSLKDSNDPQDFLRRVQELRINQKNFISFDAYYNYLNNLVLASYNRCKQEKTFAESTIKNELTLGEFVAEISDNFNNFTCDEVARISDLVASYLPREYLPPFIDGNGVAFQILGIDDFGKKLNEIVQDIGTKYIILSKNK

Organism: Helicobacter pylori (NCBI:txid210)